Protein AF-A0A9W6YTL0-F1 (afdb_monomer_lite)

Structure (mmCIF, N/CA/C/O backbone):
data_AF-A0A9W6YTL0-F1
#
_entry.id   AF-A0A9W6YTL0-F1
#
loop_
_atom_site.group_PDB
_atom_site.id
_atom_site.type_symbol
_atom_site.label_atom_id
_atom_site.label_alt_id
_atom_site.label_comp_id
_atom_site.label_asym_id
_atom_site.label_entity_id
_atom_site.label_seq_id
_atom_site.pdbx_PDB_ins_code
_atom_site.Cartn_x
_atom_site.Cartn_y
_atom_site.Cartn_z
_atom_site.occupancy
_atom_site.B_iso_or_equiv
_atom_site.auth_seq_id
_atom_site.auth_comp_id
_atom_site.auth_asym_id
_atom_site.auth_atom_id
_atom_site.pdbx_PDB_model_num
ATOM 1 N N . MET A 1 1 ? -7.763 52.826 -20.524 1.00 40.62 1 MET A N 1
ATOM 2 C CA . MET A 1 1 ? -7.159 51.758 -19.703 1.00 40.62 1 MET A CA 1
ATOM 3 C C . MET A 1 1 ? -5.922 51.255 -20.426 1.00 40.62 1 MET A C 1
ATOM 5 O O . MET A 1 1 ? -6.052 50.444 -21.330 1.00 40.62 1 MET A O 1
ATOM 9 N N . GLY A 1 2 ? -4.761 51.830 -20.112 1.00 42.72 2 GLY A N 1
ATOM 10 C CA . GLY A 1 2 ? -3.459 51.362 -20.591 1.00 42.72 2 GLY A CA 1
ATOM 11 C C . GLY A 1 2 ? -2.786 50.564 -19.479 1.00 42.72 2 GLY A C 1
ATOM 12 O O . GLY A 1 2 ? -2.881 50.955 -18.315 1.00 42.72 2 GLY A O 1
ATOM 13 N N . CYS A 1 3 ? -2.191 49.427 -19.826 1.00 39.16 3 CYS A N 1
ATOM 14 C CA . CYS A 1 3 ? -1.434 48.594 -18.900 1.00 39.16 3 CYS A CA 1
ATOM 15 C C . CYS A 1 3 ? -0.088 49.259 -18.583 1.00 39.16 3 CYS A C 1
ATOM 17 O O . CYS A 1 3 ? 0.574 49.785 -19.473 1.00 39.16 3 CYS A O 1
ATOM 19 N N . VAL A 1 4 ? 0.256 49.250 -17.299 1.00 44.62 4 VAL A N 1
ATOM 20 C CA . VAL A 1 4 ? 1.448 49.845 -16.691 1.00 44.62 4 VAL A CA 1
ATOM 21 C C . VAL A 1 4 ? 2.517 48.755 -16.556 1.00 44.62 4 VAL A C 1
ATOM 23 O O . VAL A 1 4 ? 2.243 47.716 -15.958 1.00 44.62 4 VAL A O 1
ATOM 26 N N . GLU A 1 5 ? 3.707 48.992 -17.109 1.00 53.84 5 GLU A N 1
ATOM 27 C CA . GLU A 1 5 ? 4.958 48.305 -16.745 1.00 53.84 5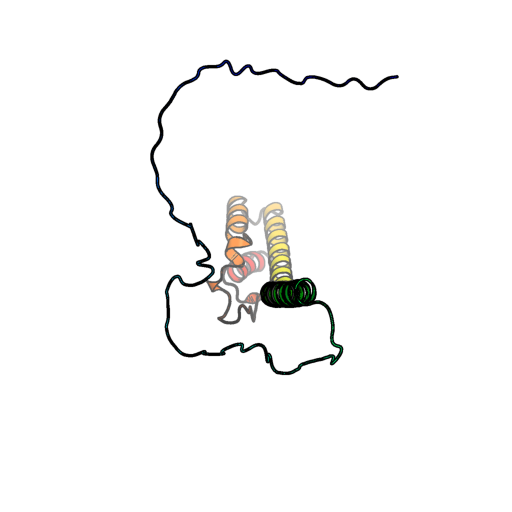 GLU A CA 1
ATOM 28 C C . GLU A 1 5 ? 5.489 48.841 -15.408 1.00 53.84 5 GLU A C 1
ATOM 30 O O . GLU A 1 5 ? 5.354 50.039 -15.144 1.00 53.84 5 GLU A O 1
ATOM 35 N N . PRO A 1 6 ? 6.168 47.997 -14.613 1.00 53.03 6 PRO A N 1
ATOM 36 C CA . PRO A 1 6 ? 7.200 48.503 -13.717 1.00 53.03 6 PRO A CA 1
ATOM 37 C C . PRO A 1 6 ? 8.568 47.810 -13.879 1.00 53.03 6 PRO A C 1
ATOM 39 O O . PRO A 1 6 ? 8.696 46.589 -13.804 1.00 53.03 6 PRO A O 1
ATOM 42 N N . ASP A 1 7 ? 9.569 48.684 -14.015 1.00 39.06 7 ASP A N 1
ATOM 43 C CA . ASP A 1 7 ? 10.875 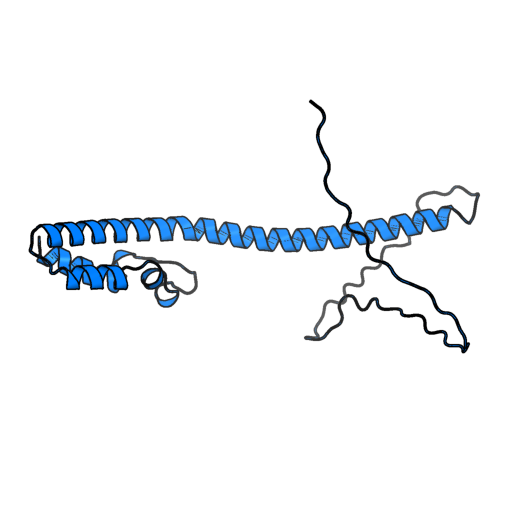48.695 -13.344 1.00 39.06 7 ASP A CA 1
ATOM 44 C C . ASP A 1 7 ? 11.987 47.722 -13.769 1.00 39.06 7 ASP A C 1
ATOM 46 O O . ASP A 1 7 ? 12.255 46.685 -13.163 1.00 39.06 7 ASP A O 1
ATOM 50 N N . CYS A 1 8 ? 12.770 48.201 -14.741 1.00 34.75 8 CYS A N 1
ATOM 51 C CA . CYS A 1 8 ? 14.169 47.837 -14.947 1.00 34.75 8 CYS A CA 1
ATOM 52 C C . CYS A 1 8 ? 15.046 48.585 -13.917 1.00 34.75 8 CYS A C 1
ATOM 54 O O . CYS A 1 8 ? 15.166 49.809 -13.973 1.00 34.75 8 CYS A O 1
ATOM 56 N N . MET A 1 9 ? 15.666 47.867 -12.976 1.00 38.34 9 MET A N 1
ATOM 57 C CA . MET A 1 9 ? 16.678 48.415 -12.062 1.00 38.34 9 MET A CA 1
ATOM 58 C C . MET A 1 9 ? 18.063 48.388 -12.720 1.00 38.34 9 MET A C 1
ATOM 60 O O . MET A 1 9 ? 18.594 47.326 -13.046 1.00 38.34 9 MET A O 1
ATOM 64 N N . SER A 1 10 ? 18.626 49.582 -12.896 1.00 39.56 10 SER A N 1
ATOM 65 C CA . SER A 1 10 ? 19.992 49.861 -13.338 1.00 39.56 10 SER A CA 1
ATOM 66 C C . SER A 1 10 ? 21.039 49.411 -12.315 1.00 39.56 10 SER A C 1
ATOM 68 O O . SER A 1 10 ? 20.882 49.644 -11.117 1.00 39.56 10 SER A O 1
ATOM 70 N N . GLY A 1 11 ? 22.145 48.848 -12.802 1.00 37.22 11 GLY A N 1
ATOM 71 C CA . GLY A 1 11 ? 23.374 48.629 -12.042 1.00 37.22 11 GLY A CA 1
ATOM 72 C C . GLY A 1 11 ? 24.584 48.959 -12.912 1.00 37.22 11 GLY A C 1
ATOM 73 O O . GLY A 1 11 ? 24.801 48.322 -13.941 1.00 37.22 11 GLY A O 1
ATOM 74 N N . ASP A 1 12 ? 25.327 49.986 -12.508 1.00 35.22 12 ASP A N 1
ATOM 75 C CA . ASP A 1 12 ? 26.536 50.497 -13.151 1.00 35.22 12 ASP A CA 1
ATOM 76 C C . ASP A 1 12 ? 27.700 49.490 -13.123 1.00 35.22 12 ASP A C 1
ATOM 78 O O . ASP A 1 12 ? 27.940 48.821 -12.118 1.00 35.22 12 ASP A O 1
ATOM 82 N N . CYS A 1 13 ? 28.506 49.455 -14.188 1.00 31.41 13 CYS A N 1
ATOM 83 C CA . CYS A 1 13 ? 29.883 48.955 -14.141 1.00 31.41 13 CYS A CA 1
ATOM 84 C C . CYS A 1 13 ? 30.802 49.943 -14.869 1.00 31.41 13 CYS A C 1
ATOM 86 O O . CYS A 1 13 ? 30.729 50.111 -16.086 1.00 31.41 13 CYS A O 1
ATOM 88 N N . GLN A 1 14 ? 31.636 50.628 -14.084 1.00 33.34 14 GLN A N 1
ATOM 89 C CA . GLN A 1 14 ? 32.665 51.562 -14.535 1.00 33.34 14 GLN A CA 1
ATOM 90 C C . GLN A 1 14 ? 33.945 50.831 -14.992 1.00 33.34 14 GLN A C 1
ATOM 92 O O . GLN A 1 14 ? 34.197 49.681 -14.643 1.00 33.34 14 GLN A O 1
ATOM 97 N N . SER A 1 15 ? 34.722 51.556 -15.796 1.00 40.38 15 SER A N 1
ATOM 98 C CA . SER A 1 15 ? 35.981 51.250 -16.493 1.00 40.38 15 SER A CA 1
ATOM 99 C C . SER A 1 15 ? 37.189 50.870 -15.623 1.00 40.38 15 SER A C 1
ATOM 101 O O . SER A 1 15 ? 37.256 51.314 -14.486 1.00 40.38 15 SER A O 1
ATOM 103 N N . GLU A 1 16 ? 38.197 50.203 -16.218 1.00 33.50 16 GLU A N 1
ATOM 104 C CA . GLU A 1 16 ? 39.613 50.652 -16.334 1.00 33.50 16 GLU A CA 1
ATOM 105 C C . GLU A 1 16 ? 40.456 49.649 -17.166 1.00 33.50 16 GLU A C 1
ATOM 107 O O . GLU A 1 16 ? 40.134 48.468 -17.281 1.00 33.50 16 GLU A O 1
ATOM 112 N N . ALA A 1 17 ? 41.515 50.147 -17.812 1.00 33.22 17 ALA A N 1
ATOM 113 C CA . ALA A 1 17 ? 42.297 49.488 -18.860 1.00 33.22 17 ALA A CA 1
ATOM 114 C C . ALA A 1 17 ? 43.675 48.976 -18.379 1.00 33.22 17 ALA A C 1
ATOM 116 O O . ALA A 1 17 ? 44.295 49.606 -17.530 1.00 33.22 17 ALA A O 1
ATOM 117 N N . GLY A 1 18 ? 44.234 47.944 -19.041 1.00 29.27 18 GLY A N 1
ATOM 118 C CA . GLY A 1 18 ? 45.692 47.866 -19.279 1.00 29.27 18 GLY A CA 1
ATOM 119 C C . GLY A 1 18 ? 46.467 46.552 -19.024 1.00 29.27 18 GLY A C 1
ATOM 120 O O . GLY A 1 18 ? 47.006 46.354 -17.947 1.00 29.27 18 GLY A O 1
ATOM 121 N N . LYS A 1 19 ? 46.723 45.812 -20.123 1.00 31.88 19 LYS A N 1
ATOM 122 C CA . LYS A 1 19 ? 48.039 45.283 -20.593 1.00 31.88 19 LYS A CA 1
ATOM 123 C C . LYS A 1 19 ? 48.709 44.062 -19.911 1.00 31.88 19 LYS A C 1
ATOM 125 O O . LYS A 1 19 ? 49.370 44.193 -18.892 1.00 31.88 19 LYS A O 1
ATOM 130 N N . SER A 1 20 ? 48.806 42.940 -20.642 1.00 31.31 20 SER A N 1
ATOM 131 C CA . SER A 1 20 ? 50.055 42.399 -21.253 1.00 31.31 20 SER A CA 1
ATOM 132 C C . SER A 1 20 ? 49.849 40.998 -21.881 1.00 31.31 20 SER A C 1
ATOM 134 O O . SER A 1 20 ? 48.969 40.249 -21.482 1.00 31.31 20 SER A O 1
ATOM 136 N N . ARG A 1 21 ? 50.618 40.696 -22.942 1.00 37.16 21 ARG A N 1
ATOM 137 C CA . ARG A 1 21 ? 50.557 39.498 -23.811 1.00 37.16 21 ARG A CA 1
ATOM 138 C C . ARG A 1 21 ? 51.395 38.333 -23.253 1.00 37.16 21 ARG A C 1
ATOM 140 O O . ARG A 1 21 ? 52.524 38.608 -22.864 1.00 37.16 21 ARG A O 1
ATOM 147 N N . SER A 1 22 ? 50.965 37.078 -23.446 1.00 32.12 22 SER A N 1
ATOM 148 C CA . SER A 1 22 ? 51.828 35.977 -23.940 1.00 32.12 22 SER A CA 1
ATOM 149 C C . SER A 1 22 ? 51.046 34.681 -24.231 1.00 32.12 22 SER A C 1
ATOM 151 O O . SER A 1 22 ? 50.381 34.155 -23.350 1.00 32.12 22 SER A O 1
ATOM 153 N N . SER A 1 23 ? 51.173 34.219 -25.481 1.00 35.41 23 SER A N 1
ATOM 154 C CA . SER A 1 23 ? 51.199 32.837 -26.010 1.00 35.41 23 SER A CA 1
ATOM 155 C C . SER A 1 23 ? 50.695 31.649 -25.172 1.00 35.41 23 SER A C 1
ATOM 157 O O . SER A 1 23 ? 51.250 31.361 -24.116 1.00 35.41 23 SER A O 1
ATOM 159 N N . GLY A 1 24 ? 49.819 30.849 -25.786 1.00 31.11 24 GLY A N 1
ATOM 160 C CA . GLY A 1 24 ? 49.577 29.445 -25.444 1.00 31.11 24 GLY A CA 1
ATOM 161 C C . GLY A 1 24 ? 48.416 28.883 -26.261 1.00 31.11 24 GLY A C 1
ATOM 162 O O . GLY A 1 24 ? 47.265 29.141 -25.933 1.00 31.11 24 GLY A O 1
ATOM 163 N N . LEU A 1 25 ? 48.733 28.205 -27.366 1.00 47.38 25 LEU A N 1
ATOM 164 C CA . LEU A 1 25 ? 47.836 27.253 -28.024 1.00 47.38 25 LEU A CA 1
ATOM 165 C C . LEU A 1 25 ? 47.627 26.094 -27.048 1.00 47.38 25 LEU A C 1
ATOM 167 O O . LEU A 1 25 ? 48.630 25.617 -26.534 1.00 47.38 25 LEU A O 1
ATOM 171 N N . ASP A 1 26 ? 46.387 25.677 -26.823 1.00 34.94 26 ASP A N 1
ATOM 172 C CA . ASP A 1 26 ? 46.034 24.297 -26.478 1.00 34.94 26 ASP A CA 1
ATOM 173 C C . ASP A 1 26 ? 44.549 24.113 -26.822 1.00 34.94 26 ASP A C 1
ATOM 175 O O . ASP A 1 26 ? 43.656 24.674 -26.180 1.00 34.94 26 ASP A O 1
ATOM 179 N N . ASP A 1 27 ? 44.312 23.391 -27.916 1.00 40.53 27 ASP A N 1
ATOM 180 C CA . ASP A 1 27 ? 43.001 22.938 -28.362 1.00 40.53 27 ASP A CA 1
ATOM 181 C C . ASP A 1 27 ? 42.410 22.009 -27.295 1.00 40.53 27 ASP A C 1
ATOM 183 O O . ASP A 1 27 ? 42.954 20.949 -26.986 1.00 40.53 27 ASP A O 1
ATOM 187 N N . SER A 1 28 ? 41.299 22.426 -26.692 1.00 42.84 28 SER A N 1
ATOM 188 C CA . SER A 1 28 ? 40.574 21.612 -25.722 1.00 42.84 28 SER A CA 1
ATOM 189 C C . SER A 1 28 ? 39.587 20.711 -26.467 1.00 42.84 28 SER A C 1
ATOM 191 O O . SER A 1 28 ? 38.405 21.028 -26.578 1.00 42.84 28 SER A O 1
ATOM 193 N N . ASP A 1 29 ? 40.085 19.585 -26.983 1.00 42.12 29 ASP A N 1
ATOM 194 C CA . ASP A 1 29 ? 39.253 18.432 -27.337 1.00 42.12 29 ASP A CA 1
ATOM 195 C C . ASP A 1 29 ? 38.774 17.780 -26.033 1.00 42.12 29 ASP A C 1
ATOM 197 O O . ASP A 1 29 ? 39.471 16.987 -25.404 1.00 42.12 29 ASP A O 1
ATOM 201 N N . SER A 1 30 ? 37.582 18.170 -25.583 1.00 53.97 30 SER A N 1
ATOM 202 C CA . SER A 1 30 ? 36.864 17.527 -24.478 1.00 53.97 30 SER A CA 1
ATOM 203 C C . SER A 1 30 ? 35.595 16.867 -25.005 1.00 53.97 30 SER A C 1
ATOM 205 O O . SER A 1 30 ? 34.493 17.336 -24.739 1.00 53.97 30 SER A O 1
ATOM 207 N N . ASP A 1 31 ? 35.771 15.760 -25.724 1.00 50.69 31 ASP A N 1
ATOM 208 C CA . ASP A 1 31 ? 34.700 14.817 -26.063 1.00 50.69 31 ASP A CA 1
ATOM 209 C C . ASP A 1 31 ? 34.999 13.424 -25.473 1.00 50.69 31 ASP A C 1
ATOM 211 O O . ASP A 1 31 ? 34.883 12.396 -26.138 1.00 50.69 31 ASP A O 1
ATOM 215 N N . ASP A 1 32 ? 35.317 13.366 -24.175 1.00 55.53 32 ASP A N 1
ATOM 216 C CA . ASP A 1 32 ? 35.206 12.133 -23.382 1.00 55.53 32 ASP A CA 1
ATOM 217 C C . ASP A 1 32 ? 33.731 11.864 -23.050 1.00 55.53 32 ASP A C 1
ATOM 219 O O . ASP A 1 32 ? 33.247 12.000 -21.924 1.00 55.53 32 ASP A O 1
ATOM 223 N N . ILE A 1 33 ? 32.975 11.485 -24.078 1.00 61.03 33 ILE A N 1
ATOM 224 C CA . ILE A 1 33 ? 31.599 11.018 -23.953 1.00 61.03 33 ILE A CA 1
ATOM 225 C C . ILE A 1 33 ? 31.651 9.481 -23.862 1.00 61.03 33 ILE A C 1
ATOM 227 O O . ILE A 1 33 ? 31.542 8.802 -24.876 1.00 61.03 33 ILE A O 1
ATOM 231 N N . TRP A 1 34 ? 31.780 8.948 -22.636 1.00 53.22 34 TRP A N 1
ATOM 232 C CA . TRP A 1 34 ? 31.614 7.526 -22.232 1.00 53.22 34 TRP A CA 1
ATOM 233 C C . TRP A 1 34 ? 32.825 6.581 -22.158 1.00 53.22 34 TRP A C 1
ATOM 235 O O . TRP A 1 34 ? 32.684 5.400 -22.468 1.00 53.22 34 TRP A O 1
ATOM 245 N N . LEU A 1 35 ? 33.957 7.003 -21.596 1.00 42.53 35 LEU A N 1
ATOM 246 C CA . LEU A 1 35 ? 34.889 6.044 -20.983 1.00 42.53 35 LEU A CA 1
ATOM 247 C C . LEU A 1 35 ? 35.324 6.529 -19.601 1.00 42.53 35 LEU A C 1
ATOM 249 O O . LEU A 1 35 ? 36.387 7.102 -19.402 1.00 42.53 35 LEU A O 1
ATOM 253 N N . SER A 1 36 ? 34.472 6.272 -18.614 1.00 36.19 36 SER A N 1
ATOM 254 C CA . SER A 1 36 ? 34.917 6.120 -17.232 1.00 36.19 36 SER A CA 1
ATOM 255 C C . SER A 1 36 ? 34.561 4.702 -16.814 1.00 36.19 36 SER A C 1
ATOM 257 O O . SER A 1 36 ? 33.393 4.320 -16.892 1.00 36.19 36 SER A O 1
ATOM 259 N N . SER A 1 37 ? 35.608 3.946 -16.476 1.00 46.53 37 SER A N 1
ATOM 260 C CA . SER A 1 37 ? 35.638 2.581 -15.947 1.00 46.53 37 SER A CA 1
ATOM 261 C C . SER A 1 37 ? 34.397 2.264 -15.104 1.00 46.53 37 SER A C 1
ATOM 263 O O . SER A 1 37 ? 33.964 3.083 -14.303 1.00 46.53 37 SER A O 1
ATOM 265 N N . ASP A 1 38 ? 33.727 1.129 -15.286 1.00 42.59 38 ASP A N 1
ATOM 266 C CA . ASP A 1 38 ? 34.272 -0.172 -14.920 1.00 42.59 38 ASP A CA 1
ATOM 267 C C . ASP A 1 38 ? 33.626 -1.328 -15.710 1.00 42.59 38 ASP A C 1
ATOM 269 O O . ASP A 1 38 ? 32.420 -1.337 -15.959 1.00 42.59 38 ASP A O 1
ATOM 273 N N . ASN A 1 39 ? 34.447 -2.354 -15.963 1.00 46.44 39 ASN A N 1
ATOM 274 C CA . ASN A 1 39 ? 34.125 -3.726 -16.378 1.00 46.44 39 ASN A CA 1
ATOM 275 C C . ASN A 1 39 ? 34.297 -4.065 -17.874 1.00 46.44 39 ASN A C 1
ATOM 277 O O . ASN A 1 39 ? 33.381 -4.002 -18.693 1.00 46.44 39 ASN A O 1
ATOM 281 N N . GLU A 1 40 ? 35.513 -4.520 -18.182 1.00 51.78 40 GLU A N 1
ATOM 282 C CA . GLU A 1 40 ? 35.877 -5.298 -19.362 1.00 51.78 40 GLU A CA 1
ATOM 283 C C . GLU A 1 40 ? 35.068 -6.605 -19.425 1.00 51.78 40 GLU A C 1
ATOM 285 O O . GLU A 1 40 ? 35.136 -7.419 -18.506 1.00 51.78 40 GLU A O 1
ATOM 290 N N . GLN A 1 41 ? 34.338 -6.828 -20.522 1.00 48.88 41 GLN A N 1
ATOM 291 C CA . GLN A 1 41 ? 34.404 -8.048 -21.343 1.00 48.88 41 GLN A CA 1
ATOM 292 C C . GLN A 1 41 ? 33.333 -8.007 -22.447 1.00 48.88 41 GLN A C 1
ATOM 294 O O . GLN A 1 41 ? 32.146 -8.202 -22.208 1.00 48.88 41 GLN A O 1
ATOM 299 N N . ASN A 1 42 ? 33.822 -7.841 -23.679 1.00 50.50 42 ASN A N 1
ATOM 300 C CA . ASN A 1 42 ? 33.232 -8.328 -24.928 1.00 50.50 42 ASN A CA 1
ATOM 301 C C . ASN A 1 42 ? 31.900 -7.704 -25.375 1.00 50.50 42 ASN A C 1
ATOM 303 O O . ASN A 1 42 ? 30.850 -8.338 -25.299 1.00 50.50 42 ASN A O 1
ATOM 307 N N . ASN A 1 43 ? 31.962 -6.529 -26.004 1.00 51.88 43 ASN A N 1
ATOM 308 C CA . ASN A 1 43 ? 31.149 -6.320 -27.204 1.00 51.88 43 ASN A CA 1
ATOM 309 C C . ASN A 1 43 ? 31.801 -5.286 -28.123 1.00 51.88 43 ASN A C 1
ATOM 311 O O . ASN A 1 43 ? 31.413 -4.123 -28.197 1.00 51.88 43 ASN A O 1
ATOM 315 N N . GLU A 1 44 ? 32.835 -5.742 -28.820 1.00 45.75 44 GLU A N 1
ATOM 316 C CA . GLU A 1 44 ? 33.410 -5.062 -29.971 1.00 45.75 44 GLU A CA 1
ATOM 317 C C . GLU A 1 44 ? 32.403 -5.148 -31.133 1.00 45.75 44 GLU A C 1
ATOM 319 O O . GLU A 1 44 ? 32.556 -5.931 -32.066 1.00 45.75 44 GLU A O 1
ATOM 324 N N . PHE A 1 45 ? 31.307 -4.388 -31.055 1.00 51.94 45 PHE A N 1
ATOM 325 C CA . PHE A 1 45 ? 30.448 -4.165 -32.214 1.00 51.94 45 PHE A CA 1
ATOM 326 C C . PHE A 1 45 ? 30.890 -2.867 -32.876 1.00 51.94 45 PHE A C 1
ATOM 328 O O . PHE A 1 45 ? 30.327 -1.794 -32.660 1.00 51.94 45 PHE A O 1
ATOM 335 N N . ASN A 1 46 ? 31.967 -2.993 -33.652 1.00 45.62 46 ASN A N 1
ATOM 336 C CA . ASN A 1 46 ? 32.450 -1.963 -34.556 1.00 45.62 46 ASN A CA 1
ATOM 337 C C . ASN A 1 46 ? 31.305 -1.564 -35.493 1.00 45.62 46 ASN A C 1
ATOM 339 O O . ASN A 1 46 ? 31.011 -2.256 -36.468 1.00 45.62 46 ASN A O 1
ATOM 343 N N . PHE A 1 47 ? 30.633 -0.452 -35.192 1.00 49.25 47 PHE A N 1
ATOM 344 C CA . PHE A 1 47 ? 29.684 0.145 -36.119 1.00 49.25 47 PHE A CA 1
ATOM 345 C C . PHE A 1 47 ? 30.497 0.807 -37.230 1.00 49.25 47 PHE A C 1
ATOM 347 O O . PHE A 1 47 ? 30.825 1.989 -37.168 1.00 49.25 47 PHE A O 1
ATOM 354 N N . HIS A 1 48 ? 30.884 0.014 -38.226 1.00 46.47 48 HIS A N 1
ATOM 355 C CA . HIS A 1 48 ? 31.385 0.528 -39.488 1.00 46.47 48 HIS A CA 1
ATOM 356 C C . HIS A 1 48 ? 30.170 1.024 -40.276 1.00 46.47 48 HIS A C 1
ATOM 358 O O . HIS A 1 48 ? 29.380 0.194 -40.736 1.00 46.47 48 HIS A O 1
ATOM 364 N N . PRO A 1 49 ? 29.950 2.344 -40.428 1.00 48.81 49 PRO A N 1
ATOM 365 C CA . PRO A 1 49 ? 29.045 2.796 -41.470 1.00 48.81 49 PRO A CA 1
ATOM 366 C C . PRO A 1 49 ? 29.610 2.255 -42.784 1.00 48.81 49 PRO A C 1
ATOM 368 O O . PRO A 1 49 ? 30.761 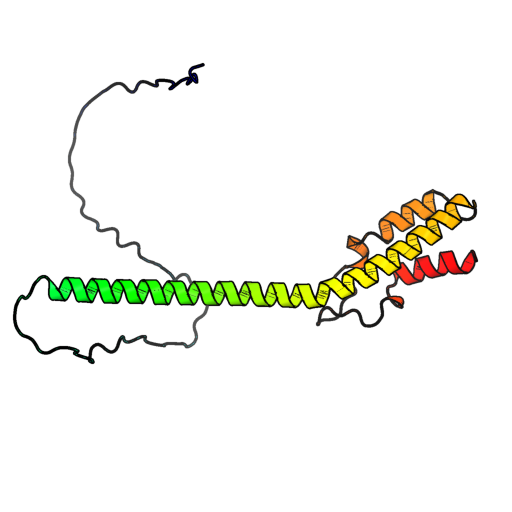2.531 -43.110 1.00 48.81 49 PRO A O 1
ATOM 371 N N . ASN A 1 50 ? 28.840 1.433 -43.496 1.00 45.22 50 A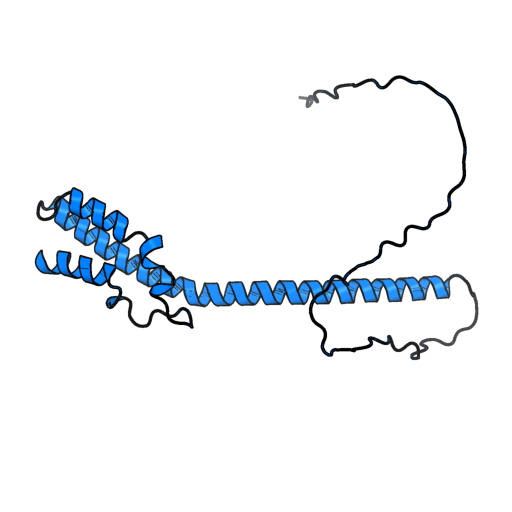SN A N 1
ATOM 372 C CA . ASN A 1 50 ? 29.211 0.993 -44.836 1.00 45.22 50 ASN A CA 1
ATOM 373 C C . ASN A 1 50 ? 29.385 2.254 -45.695 1.00 45.22 50 ASN A C 1
ATOM 375 O O . ASN A 1 50 ? 28.405 2.892 -46.070 1.00 45.22 50 ASN A O 1
ATOM 379 N N . THR A 1 51 ? 30.631 2.643 -45.956 1.00 51.97 51 THR A N 1
ATOM 380 C CA . THR A 1 51 ? 30.977 3.776 -46.824 1.00 51.97 51 THR A CA 1
ATOM 381 C C . THR A 1 51 ? 30.868 3.424 -48.307 1.00 51.97 51 THR A C 1
ATOM 383 O O . THR A 1 51 ? 31.082 4.291 -49.149 1.00 51.97 51 THR A O 1
ATOM 386 N N . ASP A 1 52 ? 30.512 2.178 -48.631 1.00 45.31 52 ASP A N 1
ATOM 387 C CA . ASP A 1 52 ? 30.649 1.628 -49.982 1.00 45.31 52 ASP A CA 1
ATOM 388 C C . ASP A 1 52 ? 29.342 1.598 -50.791 1.00 45.31 52 ASP A C 1
ATOM 390 O O . ASP A 1 52 ? 29.336 1.141 -51.932 1.00 45.31 52 ASP A O 1
ATOM 394 N N . GLU A 1 53 ? 28.241 2.155 -50.280 1.00 53.16 53 GLU A N 1
ATOM 395 C CA . GLU A 1 53 ? 27.064 2.430 -51.114 1.00 53.16 53 GLU A CA 1
ATOM 396 C C . GLU A 1 53 ? 27.113 3.861 -51.663 1.00 53.16 53 GLU A C 1
ATOM 398 O O . GLU A 1 53 ? 26.410 4.777 -51.234 1.00 53.16 53 GLU A O 1
ATOM 403 N N . PHE A 1 54 ? 27.996 4.029 -52.650 1.00 49.09 54 PHE A N 1
ATOM 404 C CA . PHE A 1 54 ? 28.078 5.178 -53.546 1.00 49.09 54 PHE A CA 1
ATOM 405 C C . PHE A 1 54 ? 26.771 5.311 -54.350 1.00 49.09 54 PHE A C 1
ATOM 407 O O . PHE A 1 54 ? 26.599 4.703 -55.408 1.00 49.09 54 PHE A O 1
ATOM 414 N N . TYR A 1 55 ? 25.826 6.102 -53.840 1.00 50.38 55 TYR A N 1
ATOM 415 C CA . TYR A 1 55 ? 24.615 6.491 -54.562 1.00 50.38 55 TYR A CA 1
ATOM 416 C C . TYR A 1 55 ? 24.870 7.794 -55.333 1.00 50.38 55 TYR A C 1
ATOM 418 O O . TYR A 1 55 ? 24.965 8.866 -54.741 1.00 50.38 55 TYR A O 1
ATOM 426 N N . GLY A 1 56 ? 24.933 7.696 -56.663 1.00 43.09 56 GLY A N 1
ATOM 427 C CA . GLY A 1 56 ? 24.831 8.845 -57.567 1.00 43.09 56 GLY A CA 1
ATOM 428 C C . GLY A 1 56 ? 26.127 9.222 -58.280 1.00 43.09 56 GLY A C 1
ATOM 429 O O . GLY A 1 56 ? 26.862 10.108 -57.859 1.00 43.09 56 GLY A O 1
ATOM 430 N N . SER A 1 57 ? 26.357 8.611 -59.439 1.00 52.84 57 SER A N 1
ATOM 431 C CA . SER A 1 57 ? 27.249 9.141 -60.466 1.00 52.84 57 SER A CA 1
ATOM 432 C C . SER A 1 57 ? 26.625 10.380 -61.120 1.00 52.84 57 SER A C 1
ATOM 434 O O . SER A 1 57 ? 25.757 10.270 -61.983 1.00 52.84 57 SER A O 1
ATOM 436 N N . ALA A 1 58 ? 27.096 11.565 -60.741 1.00 45.53 58 ALA A N 1
ATOM 437 C CA . ALA A 1 58 ? 27.052 12.750 -61.592 1.00 45.53 58 ALA A CA 1
ATOM 438 C C . ALA A 1 58 ? 28.205 13.685 -61.210 1.00 45.53 58 ALA A C 1
ATOM 440 O O . ALA A 1 58 ? 28.290 14.176 -60.087 1.00 45.53 58 ALA A O 1
ATOM 441 N N . GLU A 1 59 ? 29.122 13.880 -62.153 1.00 51.44 59 GLU A N 1
ATOM 442 C CA . GLU A 1 59 ? 30.238 14.814 -62.056 1.00 51.44 59 GLU A CA 1
ATOM 443 C C . GLU A 1 59 ? 29.742 16.261 -61.853 1.00 51.44 59 GLU A C 1
ATOM 445 O O . GLU A 1 59 ? 28.744 16.656 -62.455 1.00 51.44 59 GLU A O 1
ATOM 450 N N . GLN A 1 60 ? 30.541 17.047 -61.107 1.00 50.34 60 GLN A N 1
ATOM 451 C CA . GLN A 1 60 ? 30.666 18.524 -61.058 1.00 50.34 60 GLN A CA 1
ATOM 452 C C . GLN A 1 60 ? 30.314 19.218 -59.712 1.00 50.34 60 GLN A C 1
ATOM 454 O O . GLN A 1 60 ? 29.171 19.233 -59.268 1.00 50.34 60 GLN A O 1
ATOM 459 N N . ASN A 1 61 ? 31.331 19.919 -59.169 1.00 46.59 61 ASN A N 1
ATOM 460 C CA . ASN A 1 61 ? 31.450 20.755 -57.947 1.00 46.59 61 ASN A CA 1
ATOM 461 C C . ASN A 1 61 ? 31.944 20.049 -56.664 1.00 46.59 61 ASN A C 1
ATOM 463 O O . ASN A 1 61 ? 31.216 19.323 -55.995 1.00 46.59 61 ASN A O 1
ATOM 467 N N . HIS A 1 62 ? 33.209 20.312 -56.310 1.00 52.22 62 HIS A N 1
ATOM 468 C CA . HIS A 1 62 ? 34.029 19.539 -55.364 1.00 52.22 62 HIS A CA 1
ATOM 469 C C . HIS A 1 62 ? 34.235 20.209 -53.981 1.00 52.22 62 HIS A C 1
ATOM 471 O O . HIS A 1 62 ? 35.193 19.889 -53.286 1.00 52.22 62 HIS A O 1
ATOM 477 N N . GLU A 1 63 ? 33.350 21.107 -53.536 1.00 53.62 63 GLU A N 1
ATOM 478 C CA . GLU A 1 63 ? 33.425 21.659 -52.160 1.00 53.62 63 GLU A CA 1
ATOM 479 C C . GLU A 1 63 ? 32.091 21.537 -51.396 1.00 53.62 63 GLU A C 1
ATOM 481 O O . GLU A 1 63 ? 32.080 21.099 -50.251 1.00 53.62 63 GLU A O 1
ATOM 486 N N . ASN A 1 64 ? 30.941 21.734 -52.050 1.00 55.28 64 ASN A N 1
ATOM 487 C CA . ASN A 1 64 ? 29.632 21.710 -51.368 1.00 55.28 64 ASN A CA 1
ATOM 488 C C . ASN A 1 64 ? 29.048 20.301 -51.119 1.00 55.28 64 ASN A C 1
ATOM 490 O O . ASN A 1 64 ? 28.223 20.110 -50.225 1.00 55.28 64 ASN A O 1
ATOM 494 N N . THR A 1 65 ? 29.445 19.298 -51.905 1.00 55.69 65 THR A N 1
ATOM 495 C CA . THR A 1 65 ? 28.873 17.937 -51.840 1.00 55.69 65 THR A CA 1
ATOM 496 C C . THR A 1 65 ? 29.418 17.137 -50.652 1.00 55.69 65 THR A C 1
ATOM 498 O O . THR A 1 65 ? 28.685 16.376 -50.021 1.00 55.69 65 THR A O 1
ATOM 501 N N . THR A 1 66 ? 30.688 17.356 -50.296 1.00 59.19 66 THR A N 1
ATOM 502 C CA . THR A 1 66 ? 31.343 16.739 -49.131 1.00 59.19 66 THR A CA 1
ATOM 503 C C . THR A 1 66 ? 30.788 17.297 -47.820 1.00 59.19 66 THR A C 1
ATOM 505 O O . THR A 1 66 ? 30.546 16.552 -46.876 1.00 59.19 66 THR A O 1
ATOM 508 N N . GLU A 1 67 ? 30.499 18.598 -47.760 1.00 60.34 67 GLU A N 1
ATOM 509 C CA . GLU A 1 67 ? 29.848 19.200 -46.591 1.00 60.34 67 GLU A CA 1
ATOM 510 C C . GLU A 1 67 ? 28.412 18.688 -46.403 1.00 60.34 67 GLU A C 1
ATOM 512 O O . GLU A 1 67 ? 27.964 18.462 -45.275 1.00 60.34 67 GLU A O 1
ATOM 517 N N . MET A 1 68 ? 27.684 18.445 -47.498 1.00 61.53 68 MET A N 1
ATOM 518 C CA . MET A 1 68 ? 26.329 17.891 -47.448 1.00 61.53 68 MET A CA 1
ATOM 519 C C . MET A 1 68 ? 26.313 16.434 -46.955 1.00 61.53 68 MET A C 1
ATOM 521 O O . MET A 1 68 ? 25.441 16.071 -46.162 1.00 61.53 68 MET A O 1
ATOM 525 N N . SER A 1 69 ? 27.290 15.611 -47.351 1.00 71.69 69 SER A N 1
ATOM 526 C CA . SER A 1 69 ? 27.402 14.223 -46.880 1.00 71.69 69 SER A CA 1
ATOM 527 C C . SER A 1 69 ? 27.826 14.136 -45.409 1.00 71.69 69 SER A C 1
ATOM 529 O O . SER A 1 69 ? 27.266 13.337 -44.657 1.00 71.69 69 SER A O 1
ATOM 531 N N . LEU A 1 70 ? 28.726 15.014 -44.953 1.00 77.00 70 LEU A N 1
ATOM 532 C CA . LEU A 1 70 ? 29.115 15.112 -43.541 1.00 77.00 70 LEU A CA 1
ATOM 533 C C . LEU A 1 70 ? 27.942 15.538 -42.647 1.00 77.00 70 LEU A C 1
ATOM 535 O O . LEU A 1 70 ? 27.730 14.948 -41.585 1.00 77.00 70 LEU A O 1
ATOM 539 N N . ASN A 1 71 ? 27.133 16.504 -43.093 1.00 81.44 71 ASN A N 1
ATOM 540 C CA . ASN A 1 71 ? 25.916 16.914 -42.388 1.00 81.44 71 ASN A CA 1
ATOM 541 C C . ASN A 1 71 ? 24.895 15.772 -42.277 1.00 81.44 71 ASN A C 1
ATOM 543 O O . ASN A 1 71 ? 24.266 15.607 -41.228 1.00 81.44 71 ASN A O 1
ATOM 547 N N . LEU A 1 72 ? 24.755 14.958 -43.327 1.00 85.62 72 LEU A N 1
ATOM 548 C CA . LEU A 1 72 ? 23.883 13.784 -43.328 1.00 85.62 72 LEU A CA 1
ATOM 549 C C . LEU A 1 72 ? 24.376 12.737 -42.314 1.00 85.62 72 LEU A C 1
ATOM 551 O O . LEU A 1 72 ? 23.599 12.272 -41.482 1.00 85.62 72 LEU A O 1
ATOM 555 N N . ILE A 1 73 ? 25.673 12.420 -42.309 1.00 83.19 73 ILE A N 1
ATOM 556 C CA . ILE A 1 73 ? 26.268 11.465 -41.358 1.00 83.19 73 ILE A CA 1
ATOM 557 C C . ILE A 1 73 ? 26.108 11.964 -39.914 1.00 83.19 73 ILE A C 1
ATOM 559 O O . ILE A 1 73 ? 25.728 11.201 -39.023 1.00 83.19 73 ILE A O 1
ATOM 563 N N . ALA A 1 74 ? 26.340 13.255 -39.664 1.00 81.25 74 ALA A N 1
ATOM 564 C CA . ALA A 1 74 ? 26.125 13.860 -38.352 1.00 81.25 74 ALA A CA 1
ATOM 565 C C . ALA A 1 74 ? 24.648 13.795 -37.927 1.00 81.25 74 ALA A C 1
ATOM 567 O O . ALA A 1 74 ? 24.337 13.519 -36.766 1.00 81.25 74 ALA A O 1
ATOM 568 N N . LEU A 1 75 ? 23.718 14.009 -38.860 1.00 87.25 75 LEU A N 1
ATOM 569 C CA . LEU A 1 75 ? 22.285 13.864 -38.619 1.00 87.25 75 LEU A CA 1
ATOM 570 C C . LEU A 1 75 ? 21.911 12.412 -38.281 1.00 87.25 75 LEU A C 1
ATOM 572 O O . LEU A 1 75 ? 21.227 12.184 -37.286 1.00 87.25 75 LEU A O 1
ATOM 576 N N . GLN A 1 76 ? 22.417 11.429 -39.029 1.00 86.00 76 GLN A N 1
ATOM 577 C CA . GLN A 1 76 ? 22.209 10.005 -38.746 1.00 86.00 76 GLN A CA 1
ATOM 578 C C . GLN A 1 76 ? 22.732 9.614 -37.363 1.00 86.00 76 GLN A C 1
ATOM 580 O O . GLN A 1 76 ? 22.020 8.958 -36.606 1.00 86.00 76 GLN A O 1
ATOM 585 N N . ARG A 1 77 ? 23.937 10.066 -36.988 1.00 85.62 77 ARG A N 1
ATOM 586 C CA . ARG A 1 77 ? 24.499 9.835 -35.646 1.00 85.62 77 ARG A CA 1
ATOM 587 C C . ARG A 1 77 ? 23.614 10.427 -34.553 1.00 85.62 77 ARG A C 1
ATOM 589 O O . ARG A 1 77 ? 23.363 9.764 -33.548 1.00 85.62 77 ARG A O 1
ATOM 596 N N . ARG A 1 78 ? 23.107 11.650 -34.753 1.00 87.06 78 ARG A N 1
ATOM 597 C CA . ARG A 1 78 ? 22.172 12.286 -33.812 1.00 87.06 78 ARG A CA 1
ATOM 598 C C . ARG A 1 78 ? 20.886 11.476 -33.666 1.00 87.06 78 ARG A C 1
ATOM 600 O O . ARG A 1 78 ? 20.490 11.213 -32.536 1.00 87.06 78 ARG A O 1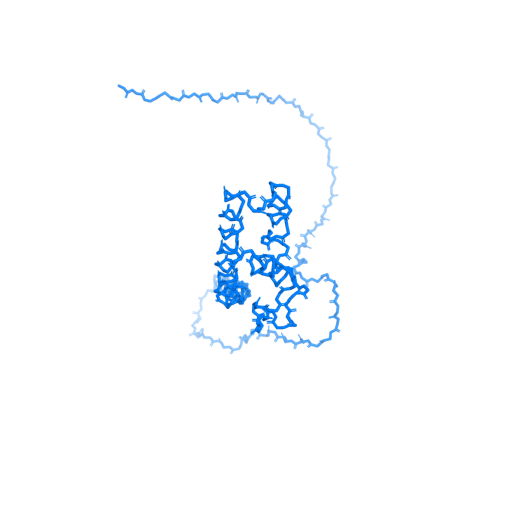
ATOM 607 N N . HIS A 1 79 ? 20.288 11.020 -34.766 1.00 88.38 79 HIS A N 1
ATOM 608 C CA . HIS A 1 79 ? 19.080 10.192 -34.718 1.00 88.38 79 HIS A CA 1
ATOM 609 C C . HIS A 1 79 ? 19.316 8.823 -34.084 1.00 88.38 79 HIS A C 1
ATOM 611 O O . HIS A 1 79 ? 18.501 8.394 -33.276 1.00 88.38 79 HIS A O 1
ATOM 617 N N . ALA A 1 80 ? 20.430 8.156 -34.389 1.00 88.19 80 ALA A N 1
ATOM 618 C CA . ALA A 1 80 ? 20.772 6.869 -33.788 1.00 88.19 80 ALA A CA 1
ATOM 619 C C . ALA A 1 80 ? 20.970 6.997 -32.270 1.00 88.19 80 ALA A C 1
ATOM 621 O O . ALA A 1 80 ? 20.396 6.230 -31.498 1.00 88.19 80 ALA A O 1
ATOM 622 N N . LYS A 1 81 ? 21.718 8.018 -31.828 1.00 89.00 81 LYS A N 1
ATOM 623 C CA . LYS A 1 81 ? 21.910 8.311 -30.402 1.00 89.00 81 LYS A CA 1
ATOM 624 C C . LYS A 1 81 ? 20.583 8.643 -29.722 1.00 89.00 81 LYS A C 1
ATOM 626 O O . LYS A 1 81 ? 20.302 8.114 -28.653 1.00 89.00 81 LYS A O 1
ATOM 631 N N . GLN A 1 82 ? 19.764 9.490 -30.345 1.00 91.38 82 GLN A N 1
ATOM 632 C CA . GLN A 1 82 ? 18.451 9.848 -29.818 1.00 91.38 82 GLN A CA 1
ATOM 633 C C . GLN A 1 82 ? 17.532 8.625 -29.717 1.00 91.38 82 GLN A C 1
ATOM 635 O O . GLN A 1 82 ? 16.928 8.431 -28.671 1.00 91.38 82 GLN A O 1
ATOM 640 N N . GLY A 1 83 ? 17.473 7.776 -30.745 1.00 91.25 83 GLY A N 1
ATOM 641 C CA . GLY A 1 83 ? 16.652 6.563 -30.750 1.00 91.25 83 GLY A CA 1
ATOM 642 C C . GLY A 1 83 ? 17.091 5.532 -29.709 1.00 91.25 83 GLY A C 1
ATOM 643 O O . GLY A 1 83 ? 16.249 4.909 -29.075 1.00 91.25 83 GLY A O 1
ATOM 644 N N . TYR A 1 84 ? 18.398 5.387 -29.468 1.00 92.00 84 TYR A N 1
ATOM 645 C CA . TYR A 1 84 ? 18.902 4.532 -28.389 1.00 92.00 84 TYR A CA 1
ATOM 646 C C . TYR A 1 84 ? 18.505 5.055 -27.001 1.00 92.00 84 TYR A C 1
ATOM 648 O O . TYR A 1 84 ? 18.038 4.289 -26.157 1.00 92.00 84 TYR A O 1
ATOM 656 N N . LEU A 1 85 ? 18.667 6.362 -26.765 1.00 93.50 85 LEU A N 1
ATOM 657 C CA . LEU A 1 85 ? 18.265 6.989 -25.504 1.00 93.50 85 LEU A CA 1
ATOM 658 C C . LEU A 1 85 ? 16.753 6.882 -25.279 1.00 93.50 85 LEU A C 1
ATOM 660 O O . LEU A 1 85 ? 16.329 6.578 -24.165 1.00 93.50 85 LEU A O 1
ATOM 664 N N . ASP A 1 86 ? 15.967 7.089 -26.334 1.00 91.12 86 ASP A N 1
ATOM 665 C CA . ASP A 1 86 ? 14.513 6.959 -26.312 1.00 91.12 86 ASP A CA 1
ATOM 666 C C . ASP A 1 86 ? 14.090 5.519 -26.002 1.00 91.12 86 ASP A C 1
ATOM 668 O O . ASP A 1 86 ? 13.336 5.288 -25.063 1.00 91.12 86 ASP A O 1
ATOM 672 N N . GLY A 1 87 ? 14.685 4.528 -26.676 1.00 91.69 87 GLY A N 1
ATOM 673 C CA . GLY A 1 87 ? 14.431 3.112 -26.402 1.00 91.69 87 GLY A CA 1
ATOM 674 C C . GLY A 1 87 ? 14.772 2.705 -24.964 1.00 91.69 87 GLY A C 1
ATOM 675 O O . GLY A 1 87 ? 14.014 1.975 -24.326 1.00 91.69 87 GLY A O 1
ATOM 676 N N . LEU A 1 88 ? 15.876 3.214 -24.405 1.00 91.19 88 LEU A N 1
ATOM 677 C CA . LEU A 1 88 ? 16.240 2.960 -23.009 1.00 91.19 88 LEU A CA 1
ATOM 678 C C . LEU A 1 88 ? 15.267 3.632 -22.030 1.00 91.19 88 LEU A C 1
ATOM 680 O O . LEU A 1 88 ? 14.934 3.047 -20.996 1.00 91.19 88 LEU A O 1
ATOM 684 N N . SER A 1 89 ? 14.832 4.856 -22.334 1.00 90.69 89 SER A N 1
ATOM 685 C CA . SER A 1 89 ? 13.845 5.582 -21.533 1.00 90.69 89 SER A CA 1
ATOM 686 C C . SER A 1 89 ? 12.503 4.853 -21.543 1.00 90.69 89 SER A C 1
ATOM 688 O O . SER A 1 89 ? 11.961 4.546 -20.482 1.00 90.69 89 SER A O 1
ATOM 690 N N . GLN A 1 90 ? 12.023 4.481 -22.729 1.00 92.00 90 GLN A N 1
ATOM 691 C CA . GLN A 1 90 ? 10.768 3.768 -22.924 1.00 92.00 90 GLN A CA 1
ATOM 692 C C . GLN A 1 90 ? 10.776 2.400 -22.235 1.00 92.00 90 GLN A C 1
ATOM 694 O O . GLN A 1 90 ? 9.802 2.045 -21.574 1.00 92.00 90 GLN A O 1
ATOM 699 N N . ALA A 1 91 ? 11.870 1.639 -22.327 1.00 89.50 91 ALA A N 1
ATOM 700 C CA . ALA A 1 91 ? 11.972 0.336 -21.669 1.00 89.50 91 ALA A CA 1
ATOM 701 C C . ALA A 1 91 ? 11.904 0.452 -20.136 1.00 89.50 91 ALA A C 1
ATOM 703 O O . ALA A 1 91 ? 11.246 -0.354 -19.477 1.00 89.50 91 ALA A O 1
ATOM 704 N N . LYS A 1 92 ? 12.550 1.474 -19.560 1.00 89.88 92 LYS A N 1
ATOM 705 C CA . LYS A 1 92 ? 12.491 1.746 -18.115 1.00 89.88 92 LYS A CA 1
ATOM 706 C C . LYS A 1 92 ? 11.093 2.157 -17.667 1.00 89.88 92 LYS A C 1
ATOM 708 O O . LYS A 1 92 ? 10.632 1.696 -16.626 1.00 89.88 92 LYS A O 1
ATOM 713 N N . GLU A 1 93 ? 10.439 3.022 -18.435 1.00 91.62 93 GLU A N 1
ATOM 714 C CA . GLU A 1 93 ? 9.084 3.479 -18.142 1.00 91.62 93 GLU A CA 1
ATOM 715 C C . GLU A 1 93 ? 8.073 2.334 -18.233 1.00 91.62 93 GLU A C 1
ATOM 717 O O . GLU A 1 93 ? 7.277 2.155 -17.315 1.00 91.62 93 GLU A O 1
ATOM 722 N N . THR A 1 94 ? 8.167 1.513 -19.281 1.00 91.44 94 THR A N 1
ATOM 723 C CA . THR A 1 94 ? 7.273 0.366 -19.497 1.00 91.44 94 THR A CA 1
ATOM 724 C C . THR A 1 94 ? 7.357 -0.613 -18.327 1.00 91.44 94 THR A C 1
ATOM 726 O O . THR A 1 94 ? 6.342 -0.929 -17.720 1.00 91.44 94 THR A O 1
ATOM 729 N N . GLY A 1 95 ? 8.568 -1.004 -17.908 1.00 89.56 95 GLY A N 1
ATOM 730 C CA . GLY A 1 95 ? 8.728 -1.908 -16.764 1.00 89.56 95 GLY A CA 1
ATOM 731 C C . GLY A 1 95 ? 8.216 -1.333 -15.435 1.00 89.56 95 GLY A C 1
ATOM 732 O O . GLY A 1 95 ? 7.736 -2.078 -14.581 1.00 89.56 95 GLY A O 1
ATOM 733 N N . LEU A 1 96 ? 8.300 -0.011 -15.242 1.00 90.88 96 LEU A N 1
ATOM 734 C CA . LEU A 1 96 ? 7.742 0.653 -14.061 1.00 90.88 96 LEU A CA 1
ATOM 735 C C . LEU A 1 96 ? 6.209 0.643 -14.077 1.00 90.88 96 LEU A C 1
ATOM 737 O O . LEU A 1 96 ? 5.597 0.393 -13.038 1.00 90.88 96 LEU A O 1
ATOM 741 N N . GLN A 1 97 ? 5.606 0.937 -15.231 1.00 92.69 97 GLN A N 1
ATOM 742 C CA . GLN A 1 97 ? 4.155 0.945 -15.400 1.00 92.69 97 GLN A CA 1
ATOM 743 C C . GLN A 1 97 ? 3.578 -0.463 -15.239 1.00 92.69 97 GLN A C 1
ATOM 745 O O . GLN A 1 97 ? 2.673 -0.637 -14.429 1.00 92.69 97 GLN A O 1
ATOM 750 N N . ASP A 1 98 ? 4.179 -1.469 -15.878 1.00 92.12 98 ASP A N 1
ATOM 751 C CA . ASP A 1 98 ? 3.766 -2.871 -15.750 1.00 92.12 98 ASP A CA 1
ATOM 752 C C . ASP A 1 98 ? 3.800 -3.324 -14.281 1.00 92.12 98 ASP A C 1
ATOM 754 O O . ASP A 1 98 ? 2.830 -3.868 -13.751 1.00 92.12 98 ASP A O 1
ATOM 758 N N . GLY A 1 99 ? 4.892 -3.020 -13.570 1.00 89.25 99 GLY A N 1
ATOM 759 C CA . GLY A 1 99 ? 5.006 -3.343 -12.148 1.00 89.25 99 GLY A CA 1
ATOM 760 C C . GLY A 1 99 ? 3.982 -2.609 -11.272 1.00 89.25 99 GLY A C 1
ATOM 761 O O . GLY A 1 99 ? 3.509 -3.155 -10.270 1.00 89.25 99 GLY A O 1
ATOM 762 N N . PHE A 1 100 ? 3.619 -1.374 -11.630 1.00 91.19 100 PHE A N 1
ATOM 763 C CA . PHE A 1 100 ? 2.568 -0.635 -10.935 1.00 91.19 100 PHE A CA 1
ATOM 764 C C . PHE A 1 100 ? 1.188 -1.242 -11.195 1.00 91.19 100 PHE A C 1
ATOM 766 O O . PHE A 1 100 ? 0.435 -1.442 -10.242 1.00 91.19 100 PHE A O 1
ATOM 773 N N . ASP A 1 101 ? 0.876 -1.578 -12.442 1.00 93.56 101 ASP A N 1
ATOM 774 C CA . ASP A 1 101 ? -0.405 -2.159 -12.839 1.00 93.56 101 ASP A CA 1
ATOM 775 C C . ASP A 1 101 ? -0.640 -3.527 -12.187 1.00 93.56 101 ASP A C 1
ATOM 777 O O . ASP A 1 101 ? -1.759 -3.836 -11.767 1.00 93.56 101 ASP A O 1
ATOM 781 N N . GLU A 1 102 ? 0.417 -4.320 -12.003 1.00 89.38 102 GLU A N 1
ATOM 782 C CA . GLU A 1 102 ? 0.360 -5.576 -11.252 1.00 89.38 102 GLU A CA 1
ATOM 783 C C . GLU A 1 102 ? 0.178 -5.347 -9.738 1.00 89.38 102 GLU A C 1
ATOM 785 O O . GLU A 1 102 ? -0.652 -5.995 -9.086 1.00 89.38 102 GLU A O 1
ATOM 790 N N . GLY A 1 103 ? 0.933 -4.412 -9.151 1.00 88.06 103 GLY A N 1
ATOM 791 C CA . GLY A 1 103 ? 0.979 -4.201 -7.700 1.00 88.06 103 GLY A CA 1
ATOM 792 C C . GLY A 1 103 ? -0.184 -3.384 -7.125 1.00 88.06 103 GLY A C 1
ATOM 793 O O . GLY A 1 103 ? -0.658 -3.654 -6.014 1.00 88.06 103 GLY A O 1
ATOM 794 N N . TYR A 1 104 ? -0.678 -2.393 -7.865 1.00 90.88 104 TYR A N 1
ATOM 795 C CA . TYR A 1 104 ? -1.738 -1.481 -7.434 1.00 90.88 104 TYR A CA 1
ATOM 796 C C . TYR A 1 104 ? -3.040 -2.186 -7.010 1.00 90.88 104 TYR A C 1
ATOM 798 O O . TYR A 1 104 ? -3.513 -1.925 -5.896 1.00 90.88 104 TYR A O 1
ATOM 806 N N . PRO A 1 105 ? -3.627 -3.118 -7.792 1.00 90.31 105 PRO A N 1
ATOM 807 C CA . PRO A 1 105 ? -4.864 -3.792 -7.393 1.00 90.31 105 PRO A CA 1
ATOM 808 C C . PRO A 1 105 ? -4.683 -4.666 -6.143 1.00 90.31 105 PRO A C 1
ATOM 810 O O . PRO A 1 105 ? -5.608 -4.795 -5.337 1.00 90.31 105 PRO A O 1
ATOM 813 N N . ILE A 1 106 ? -3.496 -5.247 -5.945 1.00 87.94 106 ILE A N 1
ATOM 814 C CA . ILE A 1 106 ? -3.158 -6.049 -4.759 1.00 87.94 106 ILE A CA 1
ATOM 815 C C . ILE A 1 106 ? -3.119 -5.151 -3.518 1.00 87.94 106 ILE A C 1
ATOM 817 O O . ILE A 1 106 ? -3.749 -5.469 -2.505 1.00 87.94 106 ILE A O 1
ATOM 821 N N . GLY A 1 107 ? -2.434 -4.008 -3.609 1.00 88.44 107 GLY A N 1
ATOM 822 C CA . GLY A 1 107 ? -2.391 -3.006 -2.543 1.00 88.44 107 GLY A CA 1
ATOM 823 C C . GLY A 1 107 ? -3.774 -2.433 -2.223 1.00 88.44 107 GLY A C 1
ATOM 824 O O . GLY A 1 107 ? -4.121 -2.282 -1.052 1.00 88.44 107 GLY A O 1
ATOM 825 N N . GLY A 1 108 ? -4.599 -2.193 -3.246 1.00 91.06 108 GLY A N 1
ATOM 826 C CA . GLY A 1 108 ? -5.977 -1.725 -3.094 1.00 91.06 108 GLY A CA 1
ATOM 827 C C . GLY A 1 108 ? -6.852 -2.698 -2.301 1.00 91.06 108 GLY A C 1
ATOM 828 O O . GLY A 1 108 ? -7.509 -2.293 -1.341 1.00 91.06 108 GLY A O 1
ATOM 829 N N . LYS A 1 109 ? -6.812 -3.997 -2.632 1.00 89.62 109 LYS A N 1
ATOM 830 C CA . LYS A 1 109 ? -7.537 -5.043 -1.882 1.00 89.62 109 LYS A CA 1
ATOM 831 C C . LYS A 1 109 ? -7.126 -5.081 -0.410 1.00 89.62 109 LYS A C 1
ATOM 833 O O . LYS A 1 109 ? -7.983 -5.169 0.469 1.00 89.62 109 LYS A O 1
ATOM 838 N N . LEU A 1 110 ? -5.827 -4.967 -0.138 1.00 89.38 110 LEU A N 1
ATOM 839 C CA . LEU A 1 110 ? -5.302 -4.937 1.224 1.00 89.38 110 LEU A CA 1
ATOM 840 C C . LEU A 1 110 ? -5.746 -3.679 1.983 1.00 89.38 110 LEU A C 1
ATOM 842 O O . LEU A 1 110 ? -6.153 -3.768 3.140 1.00 89.38 110 LEU A O 1
ATOM 846 N N . GLY A 1 111 ? -5.734 -2.522 1.318 1.00 91.56 111 GLY A N 1
ATOM 847 C CA . GLY A 1 111 ? -6.235 -1.264 1.869 1.00 91.56 111 GLY A CA 1
ATOM 848 C C . GLY A 1 111 ? -7.716 -1.334 2.249 1.00 91.56 111 GLY A C 1
ATOM 849 O O . GLY A 1 111 ? -8.086 -0.898 3.338 1.00 91.56 111 GLY A O 1
ATOM 850 N N . VAL A 1 112 ? -8.554 -1.947 1.405 1.00 92.25 112 VAL A N 1
ATOM 851 C CA . VAL A 1 112 ? -9.981 -2.165 1.703 1.00 92.25 112 VAL A CA 1
ATOM 852 C C . VAL A 1 112 ? -10.160 -3.053 2.936 1.00 92.25 112 VAL A C 1
ATOM 854 O O . VAL A 1 112 ? -10.922 -2.692 3.834 1.00 92.25 112 VAL A O 1
ATOM 857 N N . ALA A 1 113 ? -9.436 -4.173 3.022 1.00 90.12 113 ALA A N 1
ATOM 858 C CA . ALA A 1 113 ? -9.521 -5.084 4.164 1.00 90.12 113 ALA A CA 1
ATOM 859 C C . ALA A 1 113 ? -9.134 -4.395 5.486 1.00 90.12 113 ALA A C 1
ATOM 861 O O . ALA A 1 113 ? -9.821 -4.525 6.500 1.00 90.12 113 ALA A O 1
ATOM 862 N N . VAL A 1 114 ? -8.061 -3.603 5.466 1.00 92.75 114 VAL A N 1
ATOM 863 C CA . VAL A 1 114 ? -7.603 -2.831 6.629 1.00 92.75 114 VAL A CA 1
ATOM 864 C C . VAL A 1 114 ? -8.613 -1.746 7.000 1.00 92.75 114 VAL A C 1
ATOM 866 O O . VAL A 1 114 ? -8.901 -1.555 8.179 1.00 92.75 114 VAL A O 1
ATOM 869 N N . GLY A 1 115 ? -9.200 -1.067 6.011 1.00 93.75 115 GLY A N 1
ATOM 870 C CA . GLY A 1 115 ? -10.244 -0.069 6.236 1.00 93.75 115 GLY A CA 1
ATOM 871 C C . GLY A 1 115 ? -11.481 -0.654 6.922 1.00 93.75 115 GLY A C 1
ATOM 872 O O . GLY A 1 115 ? -11.965 -0.091 7.903 1.00 93.75 115 GLY A O 1
ATOM 873 N N . GLN A 1 116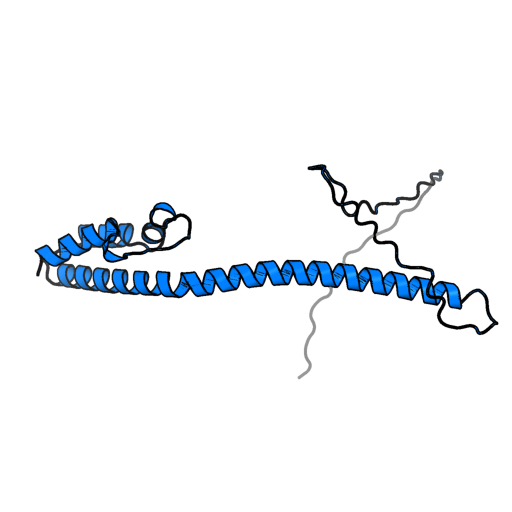 ? -11.957 -1.816 6.468 1.00 93.62 116 GLN A N 1
ATOM 874 C CA . GLN A 1 116 ? -13.076 -2.529 7.100 1.00 93.62 116 GLN A CA 1
ATOM 875 C C . GLN A 1 116 ? -12.766 -2.914 8.553 1.00 93.62 116 GLN A C 1
ATOM 877 O O . GLN A 1 116 ? -13.611 -2.763 9.441 1.00 93.62 116 GLN A O 1
ATOM 882 N N . LEU A 1 117 ? -11.537 -3.363 8.812 1.00 92.88 117 LEU A N 1
ATOM 883 C CA . LEU A 1 117 ? -11.082 -3.704 10.155 1.00 92.88 117 LEU A CA 1
ATOM 884 C C . LEU A 1 117 ? -11.032 -2.476 11.074 1.00 92.88 117 LEU A C 1
ATOM 886 O O . LEU A 1 117 ? -11.517 -2.535 12.202 1.00 92.88 117 LEU A O 1
ATOM 890 N N . LEU A 1 118 ? -10.515 -1.346 10.584 1.00 94.31 118 LEU A N 1
ATOM 891 C CA . LEU A 1 118 ? -10.481 -0.085 11.329 1.00 94.31 118 LEU A CA 1
ATOM 892 C C . LEU A 1 118 ? -11.884 0.425 11.670 1.00 94.31 118 LEU A C 1
ATOM 894 O O . LEU A 1 118 ? -12.109 0.867 12.795 1.00 94.31 118 LEU A O 1
ATOM 898 N N . ILE A 1 119 ? -12.837 0.329 10.737 1.00 94.69 119 ILE A N 1
ATOM 899 C CA . ILE A 1 119 ? -14.240 0.687 10.994 1.00 94.69 119 ILE A CA 1
ATOM 900 C C . ILE A 1 119 ? -14.825 -0.207 12.089 1.00 94.69 119 ILE A C 1
ATOM 902 O O . ILE A 1 119 ? -15.464 0.296 13.012 1.00 94.69 119 ILE A O 1
ATOM 906 N N . SER A 1 120 ? -14.569 -1.514 12.027 1.00 93.25 120 SER A N 1
ATOM 907 C CA . SER A 1 120 ? -15.051 -2.469 13.033 1.00 93.25 120 SER A CA 1
ATOM 908 C C . SER A 1 120 ? -14.494 -2.143 14.423 1.00 93.25 120 SER A C 1
ATOM 910 O O . SER A 1 120 ? -15.251 -2.038 15.384 1.00 93.25 120 SER A O 1
ATOM 912 N N . LEU A 1 121 ? -13.189 -1.865 14.519 1.00 92.81 121 LEU A N 1
ATOM 913 C CA . LEU A 1 121 ? -12.547 -1.434 15.764 1.00 92.81 121 LEU A CA 1
ATOM 914 C C . LEU A 1 121 ? -13.108 -0.103 16.274 1.00 92.81 121 LEU A C 1
ATOM 916 O O . LEU A 1 121 ? -13.338 0.050 17.473 1.00 92.81 121 LEU A O 1
ATOM 920 N N . LYS A 1 122 ? -13.375 0.854 15.376 1.00 93.56 122 LYS A N 1
ATOM 921 C CA . LYS A 1 122 ? -13.983 2.135 15.748 1.00 93.56 122 LYS A CA 1
ATOM 922 C C . LYS A 1 122 ? -15.393 1.947 16.303 1.00 93.56 122 LYS A C 1
ATOM 924 O O . LYS A 1 122 ? -15.752 2.597 17.282 1.00 93.56 122 LYS A O 1
ATOM 929 N N . MET A 1 123 ? -16.180 1.047 15.717 1.00 92.56 123 MET A N 1
ATOM 930 C CA . MET A 1 123 ? -17.518 0.716 16.211 1.00 92.56 123 MET A CA 1
ATOM 931 C C . MET A 1 123 ? -17.468 0.036 17.582 1.00 92.56 123 MET A C 1
ATOM 933 O O . MET A 1 123 ? -18.232 0.420 18.472 1.00 92.56 123 MET A O 1
ATOM 937 N N . SER A 1 124 ? -16.536 -0.895 17.804 1.00 89.44 124 SER A N 1
ATOM 938 C CA . SER A 1 124 ? -16.305 -1.491 19.130 1.00 89.44 124 SER A CA 1
ATOM 939 C C . SER A 1 124 ? -15.878 -0.447 20.166 1.00 89.44 124 SER A C 1
ATOM 941 O O . SER A 1 124 ? -16.325 -0.491 21.314 1.00 89.44 124 SER A O 1
ATOM 943 N N . GLN A 1 125 ? -15.077 0.539 19.756 1.00 92.12 125 GLN A N 1
ATOM 944 C CA . GLN A 1 125 ? -14.664 1.659 20.600 1.00 92.12 125 GLN A CA 1
ATOM 945 C C . GLN A 1 125 ? -15.848 2.562 20.985 1.00 92.12 125 GLN A C 1
ATOM 947 O O . GLN A 1 125 ? -16.009 2.900 22.154 1.00 92.12 125 GLN A O 1
ATOM 952 N N . ILE A 1 126 ? -16.711 2.922 20.028 1.00 90.56 126 ILE A N 1
ATOM 953 C CA . ILE A 1 126 ? -17.921 3.728 20.289 1.00 90.56 126 ILE A CA 1
ATOM 954 C C . ILE A 1 126 ? -18.903 2.971 21.191 1.00 90.56 126 ILE A C 1
ATOM 956 O O . ILE A 1 126 ? -19.545 3.571 22.048 1.00 90.56 126 ILE A O 1
ATOM 960 N N . SER A 1 127 ? -18.982 1.649 21.037 1.00 88.25 127 SER A N 1
ATOM 961 C CA . SER A 1 127 ? -19.823 0.779 21.868 1.00 88.25 127 SER A CA 1
ATOM 962 C C . SER A 1 127 ? -19.295 0.613 23.301 1.00 88.25 127 SER A C 1
ATOM 964 O O . SER A 1 127 ? -19.923 -0.073 24.103 1.00 88.25 127 SER A O 1
ATOM 966 N N . GLY A 1 128 ? -18.136 1.199 23.627 1.00 86.88 128 GLY A N 1
ATOM 967 C CA . GLY A 1 128 ? -17.505 1.111 24.945 1.00 86.88 128 GLY A CA 1
ATOM 968 C C . GLY A 1 128 ? -16.816 -0.225 25.237 1.00 86.88 128 GLY A C 1
ATOM 969 O O . GLY A 1 128 ? -16.381 -0.437 26.364 1.00 86.88 128 GLY A O 1
ATOM 970 N N . LYS A 1 129 ? -16.704 -1.123 24.246 1.00 83.38 129 LYS A N 1
ATOM 971 C CA . LYS A 1 129 ? -16.035 -2.429 24.393 1.00 83.38 129 LYS A CA 1
ATOM 972 C C . LYS A 1 129 ? -14.512 -2.322 24.289 1.00 83.38 129 LYS A C 1
ATOM 974 O O . LYS A 1 129 ? -13.798 -3.071 24.944 1.00 83.38 129 LYS A O 1
ATOM 979 N N . LEU A 1 130 ? -14.024 -1.375 23.487 1.00 87.62 130 LEU A N 1
ATOM 980 C CA . LEU A 1 130 ? -12.602 -1.181 23.208 1.00 87.62 130 LEU A CA 1
ATOM 981 C C . LEU A 1 130 ? -12.114 0.160 23.776 1.00 87.62 130 LEU A C 1
ATOM 983 O O . LEU A 1 130 ? -12.755 1.193 23.572 1.00 87.62 130 LEU A O 1
ATOM 987 N N . SER A 1 131 ? -10.963 0.160 24.456 1.00 89.94 131 SER A N 1
ATOM 988 C CA . SER A 1 131 ? -10.356 1.394 24.975 1.00 89.94 131 SER A CA 1
ATOM 989 C C . SER A 1 131 ? -9.879 2.304 23.837 1.00 89.94 131 SER A C 1
ATOM 991 O O . SER A 1 131 ? -9.408 1.833 22.799 1.00 89.94 131 SER A O 1
ATOM 993 N N . GLN A 1 132 ? -9.928 3.621 24.060 1.00 91.38 132 GLN A N 1
ATOM 994 C CA . GLN A 1 132 ? -9.349 4.616 23.150 1.00 91.38 132 GLN A CA 1
ATOM 995 C C . GLN A 1 132 ? -7.866 4.318 22.864 1.00 91.38 132 GLN A C 1
ATOM 997 O O . GLN A 1 132 ? -7.437 4.384 21.716 1.00 91.38 132 GLN A O 1
ATOM 1002 N N . GLU A 1 133 ? -7.102 3.901 23.876 1.00 92.94 133 GLU A N 1
ATOM 1003 C CA . GLU A 1 133 ? -5.674 3.594 23.726 1.00 92.94 133 GLU A CA 1
ATOM 1004 C C . GLU A 1 133 ? -5.422 2.394 22.800 1.00 92.94 133 GLU A C 1
ATOM 1006 O O . GLU A 1 133 ? -4.476 2.391 22.011 1.00 92.94 133 GLU A O 1
ATOM 1011 N N . GLN A 1 134 ? -6.285 1.375 22.866 1.00 91.25 134 GLN A N 1
ATOM 1012 C CA . GLN A 1 134 ? -6.191 0.200 21.996 1.00 91.25 134 GLN A CA 1
ATOM 1013 C C . GLN A 1 134 ? -6.496 0.564 20.545 1.00 91.25 134 GLN A C 1
ATOM 1015 O O . GLN A 1 134 ? -5.823 0.079 19.635 1.00 91.25 134 GLN A O 1
ATOM 1020 N N . TYR A 1 135 ? -7.464 1.452 20.327 1.00 93.00 135 TYR A N 1
ATOM 1021 C CA . TYR A 1 135 ? -7.762 1.976 19.000 1.00 93.00 135 TYR A CA 1
ATOM 1022 C C . TYR A 1 135 ? -6.593 2.800 18.433 1.00 93.00 135 TYR A C 1
ATOM 1024 O O . TYR A 1 135 ? -6.208 2.622 17.276 1.00 93.00 135 TYR A O 1
ATOM 1032 N N . ASP A 1 136 ? -5.960 3.640 19.254 1.00 94.50 136 ASP A N 1
ATOM 1033 C CA . ASP A 1 136 ? -4.804 4.439 18.836 1.00 94.50 136 ASP A CA 1
ATOM 1034 C C . ASP A 1 136 ? -3.579 3.561 18.513 1.00 94.50 136 ASP A C 1
ATOM 1036 O O . ASP A 1 136 ? -2.821 3.850 17.581 1.00 94.50 136 ASP A O 1
ATOM 1040 N N . LEU A 1 137 ? -3.392 2.456 19.242 1.00 94.44 137 LEU A N 1
ATOM 1041 C CA . LEU A 1 137 ? -2.405 1.423 18.909 1.00 94.44 137 LEU A CA 1
ATOM 1042 C C . LEU A 1 137 ? -2.731 0.743 17.578 1.00 94.44 137 LEU A C 1
ATOM 1044 O O . LEU A 1 137 ? -1.838 0.594 16.740 1.00 94.44 137 LEU A O 1
ATOM 1048 N N . ALA A 1 138 ? -3.996 0.386 17.351 1.00 93.44 138 ALA A N 1
ATOM 1049 C CA . ALA A 1 138 ? -4.428 -0.218 16.098 1.00 93.44 138 ALA A CA 1
ATOM 1050 C C . ALA A 1 138 ? -4.158 0.702 14.903 1.00 93.44 138 ALA A C 1
ATOM 1052 O O . ALA A 1 138 ? -3.639 0.235 13.896 1.00 93.44 138 ALA A O 1
ATOM 1053 N N . LEU A 1 139 ? -4.406 2.011 15.019 1.00 93.88 139 LEU A N 1
ATOM 1054 C CA . LEU A 1 139 ? -4.093 2.981 13.961 1.00 93.88 139 LEU A CA 1
ATOM 1055 C C . LEU A 1 139 ? -2.597 3.049 13.628 1.00 93.88 139 LEU A C 1
ATOM 1057 O O . LEU A 1 139 ? -2.222 3.187 12.461 1.00 93.88 139 LEU A O 1
ATOM 1061 N N . LYS A 1 140 ? -1.731 2.954 14.642 1.00 94.56 140 LYS A N 1
ATOM 1062 C CA . LYS A 1 140 ? -0.275 2.940 14.443 1.00 94.56 140 LYS A CA 1
ATOM 1063 C C . LYS A 1 140 ? 0.175 1.644 13.771 1.00 94.56 140 LYS A C 1
ATOM 1065 O O . LYS A 1 140 ? 0.968 1.682 12.832 1.00 94.56 140 LYS A O 1
ATOM 1070 N N . GLU A 1 141 ? -0.329 0.501 14.225 1.00 93.25 141 GLU A N 1
ATOM 1071 C CA . GLU A 1 141 ? 0.056 -0.811 13.695 1.00 93.25 141 GLU A CA 1
ATOM 1072 C C . GLU A 1 141 ? -0.516 -1.078 12.296 1.00 93.25 141 GLU A C 1
ATOM 1074 O O . GLU A 1 141 ? 0.214 -1.540 11.420 1.00 93.25 141 GLU A O 1
ATOM 1079 N N . LEU A 1 142 ? -1.781 -0.725 12.056 1.00 92.75 142 LEU A N 1
ATOM 1080 C CA . LEU A 1 142 ? -2.475 -0.860 10.770 1.00 92.75 142 LEU A CA 1
ATOM 1081 C C . LEU A 1 142 ? -2.163 0.287 9.797 1.00 92.75 142 LEU A C 1
ATOM 1083 O O . LEU A 1 142 ? -2.860 0.484 8.802 1.00 92.75 142 LEU A O 1
ATOM 1087 N N . ASN A 1 143 ? -1.103 1.053 10.051 1.00 93.12 143 ASN A N 1
ATOM 1088 C CA . ASN A 1 143 ? -0.634 2.029 9.086 1.00 93.12 143 ASN A CA 1
ATOM 1089 C C . ASN A 1 143 ? -0.161 1.324 7.808 1.00 93.12 143 ASN A C 1
ATOM 1091 O O . ASN A 1 143 ? 0.560 0.325 7.860 1.00 93.12 143 ASN A O 1
ATOM 1095 N N . ILE A 1 144 ? -0.497 1.892 6.651 1.00 90.00 144 ILE A N 1
ATOM 1096 C CA . ILE A 1 144 ? -0.146 1.323 5.347 1.00 90.00 144 ILE A CA 1
ATOM 1097 C C . ILE A 1 144 ? 1.363 1.065 5.194 1.00 90.00 144 ILE A C 1
ATOM 1099 O O . ILE A 1 144 ? 1.759 0.060 4.610 1.00 90.00 144 ILE A O 1
ATOM 1103 N N . ARG A 1 145 ? 2.214 1.904 5.805 1.00 90.25 145 ARG A N 1
ATOM 1104 C CA . ARG A 1 145 ? 3.679 1.739 5.809 1.00 90.25 145 ARG A CA 1
ATOM 1105 C C . ARG A 1 145 ? 4.137 0.490 6.556 1.00 90.25 145 ARG A C 1
ATOM 1107 O O . ARG A 1 145 ? 5.193 -0.053 6.250 1.00 90.25 145 ARG A O 1
ATOM 1114 N N . ASN A 1 146 ? 3.368 0.060 7.550 1.00 90.94 146 ASN A N 1
ATOM 1115 C CA . ASN A 1 146 ? 3.668 -1.119 8.352 1.00 90.94 146 ASN A CA 1
ATOM 1116 C C . ASN A 1 146 ? 3.146 -2.394 7.707 1.00 90.94 146 ASN A C 1
ATOM 1118 O O . ASN A 1 146 ? 3.755 -3.442 7.881 1.00 90.94 146 ASN A O 1
ATOM 1122 N N . ILE A 1 147 ? 2.062 -2.298 6.944 1.00 89.38 147 ILE A N 1
ATOM 1123 C CA . ILE A 1 147 ? 1.432 -3.437 6.279 1.00 89.38 147 ILE A CA 1
ATOM 1124 C C . ILE A 1 147 ? 2.122 -3.753 4.945 1.00 89.38 147 ILE A C 1
ATOM 1126 O O . ILE A 1 147 ? 2.379 -4.911 4.639 1.00 89.38 147 ILE A O 1
ATOM 1130 N N . LEU A 1 148 ? 2.497 -2.733 4.167 1.00 88.38 148 LEU A N 1
ATOM 1131 C CA . LEU A 1 148 ? 3.162 -2.900 2.867 1.00 88.38 148 LEU A CA 1
ATOM 1132 C C . LEU A 1 148 ? 4.692 -3.023 2.978 1.00 88.38 148 LEU A C 1
ATOM 1134 O O . LEU A 1 148 ? 5.427 -2.649 2.067 1.00 88.38 148 LEU A O 1
ATOM 1138 N N . GLN A 1 149 ? 5.210 -3.544 4.091 1.00 88.62 149 GLN A N 1
ATOM 1139 C CA . GLN A 1 149 ? 6.650 -3.766 4.226 1.00 88.62 149 GLN A CA 1
ATOM 1140 C C . GLN A 1 149 ? 7.096 -4.939 3.354 1.00 88.62 149 GLN A C 1
ATOM 1142 O O . GLN A 1 149 ? 6.497 -6.010 3.414 1.00 88.62 149 GLN A O 1
ATOM 1147 N N . LYS A 1 150 ? 8.222 -4.779 2.643 1.00 87.25 150 LYS A N 1
ATOM 1148 C CA . LYS A 1 150 ? 8.817 -5.801 1.756 1.00 87.25 150 LYS A CA 1
ATOM 1149 C C . LYS A 1 150 ? 8.933 -7.193 2.396 1.00 87.25 150 LYS A C 1
ATOM 1151 O O . LYS A 1 150 ? 8.828 -8.189 1.702 1.00 87.25 150 LYS A O 1
ATOM 1156 N N . LYS A 1 151 ? 9.096 -7.271 3.722 1.00 87.19 151 LYS A N 1
ATOM 1157 C CA . LYS A 1 151 ? 9.194 -8.531 4.483 1.00 87.19 151 LYS A CA 1
ATOM 1158 C C . LYS A 1 151 ? 7.946 -9.425 4.420 1.00 87.19 151 LYS A C 1
ATOM 1160 O O . LYS A 1 151 ? 8.041 -10.600 4.748 1.00 87.19 151 LYS A O 1
ATOM 1165 N N . TYR A 1 152 ? 6.790 -8.867 4.066 1.00 84.81 152 TYR A N 1
ATOM 1166 C CA . TYR A 1 152 ? 5.539 -9.616 3.915 1.00 84.81 152 TYR A CA 1
ATOM 1167 C C . TYR A 1 152 ? 5.265 -10.042 2.470 1.00 84.81 152 TYR A C 1
ATOM 1169 O O . TYR A 1 152 ? 4.271 -10.717 2.214 1.00 84.81 152 TYR A O 1
ATOM 1177 N N . PHE A 1 153 ? 6.141 -9.654 1.545 1.00 85.31 153 PHE A N 1
ATOM 1178 C CA . PHE A 1 153 ? 6.081 -10.032 0.144 1.00 85.31 153 PHE A CA 1
ATOM 1179 C C . PHE A 1 153 ? 7.103 -11.132 -0.136 1.00 85.31 153 PHE A C 1
ATOM 1181 O O . PHE A 1 153 ? 8.169 -11.177 0.482 1.00 85.31 153 PHE A O 1
ATOM 1188 N N . ASP A 1 154 ? 6.779 -12.024 -1.068 1.00 85.38 154 ASP A N 1
ATOM 1189 C CA . ASP A 1 154 ? 7.751 -12.993 -1.567 1.00 85.38 154 ASP A CA 1
ATOM 1190 C C . ASP A 1 154 ? 8.771 -12.338 -2.522 1.00 85.38 154 ASP A C 1
ATOM 1192 O O . ASP A 1 154 ? 8.710 -11.143 -2.824 1.00 85.38 154 ASP A O 1
ATOM 1196 N N . ASN A 1 155 ? 9.741 -13.122 -3.002 1.00 83.75 155 ASN A N 1
ATOM 1197 C CA . ASN A 1 155 ? 10.761 -12.639 -3.943 1.00 83.75 155 ASN A CA 1
ATOM 1198 C C . ASN A 1 155 ? 10.168 -12.104 -5.258 1.00 83.75 155 ASN A C 1
ATOM 1200 O O . ASN A 1 155 ? 10.845 -11.364 -5.966 1.00 83.75 155 ASN A O 1
ATOM 1204 N N . SER A 1 156 ? 8.923 -12.462 -5.569 1.00 80.25 156 SER A N 1
ATOM 1205 C CA . SER A 1 156 ? 8.185 -12.012 -6.746 1.00 80.25 156 SER A CA 1
ATOM 1206 C C . SER A 1 156 ? 7.216 -10.867 -6.427 1.00 80.25 156 SER A C 1
ATOM 1208 O O . SER A 1 156 ? 6.370 -10.559 -7.254 1.00 80.25 156 SER A O 1
ATOM 1210 N N . LEU A 1 157 ? 7.320 -10.248 -5.243 1.00 76.06 157 LEU A N 1
ATOM 1211 C CA . LEU A 1 157 ? 6.451 -9.165 -4.771 1.00 76.06 157 LEU A CA 1
ATOM 1212 C C . LEU A 1 157 ? 4.958 -9.535 -4.695 1.00 76.06 157 LEU A C 1
ATOM 1214 O O . LEU A 1 157 ? 4.090 -8.665 -4.735 1.00 76.06 157 LEU A O 1
ATOM 1218 N N . ASN A 1 158 ? 4.646 -10.818 -4.506 1.00 79.25 158 ASN A N 1
ATOM 1219 C CA . ASN A 1 158 ? 3.277 -11.302 -4.377 1.00 79.25 158 ASN A CA 1
ATOM 1220 C C . ASN A 1 158 ? 2.869 -11.513 -2.914 1.00 79.25 158 ASN A C 1
ATOM 1222 O O . ASN A 1 158 ? 3.651 -11.963 -2.073 1.00 79.25 158 ASN A O 1
ATOM 1226 N N . ILE A 1 159 ? 1.587 -11.250 -2.631 1.00 75.88 159 ILE A N 1
ATOM 1227 C CA . ILE A 1 159 ? 0.910 -11.631 -1.385 1.00 75.88 159 ILE A CA 1
ATOM 1228 C C . ILE A 1 159 ? -0.128 -12.694 -1.743 1.00 75.88 159 ILE A C 1
ATOM 1230 O O . ILE A 1 159 ? -1.183 -12.381 -2.289 1.00 75.88 159 ILE A O 1
ATOM 1234 N N . LYS A 1 160 ? 0.162 -13.964 -1.446 1.00 68.62 160 LYS A N 1
ATOM 1235 C CA . LYS A 1 160 ? -0.741 -15.079 -1.791 1.00 68.62 160 LYS A CA 1
ATOM 1236 C C . LYS A 1 160 ? -2.002 -15.126 -0.927 1.00 68.62 160 LYS A C 1
ATOM 1238 O O . LYS A 1 160 ? -3.005 -15.685 -1.353 1.00 68.62 160 LYS A O 1
ATOM 1243 N N . ASP A 1 161 ? -1.947 -14.584 0.289 1.00 73.81 161 ASP A N 1
ATOM 1244 C CA . ASP A 1 161 ? -3.040 -14.689 1.254 1.00 73.81 161 ASP A CA 1
ATOM 1245 C C . ASP A 1 161 ? -3.026 -13.501 2.229 1.00 73.81 161 ASP A C 1
ATOM 1247 O O . ASP A 1 161 ? -2.255 -13.470 3.191 1.00 73.81 161 ASP A O 1
ATOM 1251 N N . TYR A 1 162 ? -3.866 -12.496 1.964 1.00 71.56 162 TYR A N 1
ATOM 1252 C CA . TYR A 1 162 ? -3.983 -11.289 2.794 1.00 71.56 162 TYR A CA 1
ATOM 1253 C C . TYR A 1 162 ? -4.380 -11.616 4.242 1.00 71.56 162 TYR A C 1
ATOM 1255 O O . TYR A 1 162 ? -4.001 -10.907 5.175 1.00 71.56 162 TYR A O 1
ATOM 1263 N N . SER A 1 163 ? -5.104 -12.721 4.440 1.00 66.94 163 SER A N 1
ATOM 1264 C CA . SER A 1 163 ? -5.604 -13.170 5.741 1.00 66.94 163 SER A CA 1
ATOM 1265 C C . SER A 1 163 ? -4.503 -13.684 6.671 1.00 66.94 163 SER A C 1
ATOM 1267 O O . SER A 1 163 ? -4.708 -13.739 7.884 1.00 66.94 163 SER A O 1
ATOM 1269 N N . LYS A 1 164 ? -3.323 -14.021 6.130 1.00 77.69 164 LYS A N 1
ATOM 1270 C CA . LYS A 1 164 ? -2.153 -14.471 6.905 1.00 77.69 164 LYS A CA 1
ATOM 1271 C C . LYS A 1 164 ? -1.265 -13.330 7.396 1.00 77.69 164 LYS A C 1
ATOM 1273 O O . LYS A 1 164 ? -0.263 -13.589 8.062 1.00 77.69 164 LYS A O 1
ATOM 1278 N N . HIS A 1 165 ? -1.584 -12.079 7.067 1.00 85.00 165 HIS A N 1
ATOM 1279 C CA . HIS A 1 165 ? -0.774 -10.952 7.509 1.00 85.00 165 HIS A CA 1
ATOM 1280 C C . HIS A 1 165 ? -0.840 -10.819 9.043 1.00 85.00 165 HIS A C 1
ATOM 1282 O O . HIS A 1 165 ? -1.919 -10.563 9.579 1.00 85.00 165 HIS A O 1
ATOM 1288 N N . PRO A 1 166 ? 0.289 -10.908 9.773 1.00 87.62 166 PRO A N 1
ATOM 1289 C CA . PRO A 1 166 ? 0.285 -11.106 11.225 1.00 87.62 166 PRO A CA 1
ATOM 1290 C C . PRO A 1 166 ? -0.396 -9.966 11.987 1.00 87.62 166 PRO A C 1
ATOM 1292 O O . PRO A 1 166 ? -1.125 -10.204 12.948 1.00 87.62 166 PRO A O 1
ATOM 1295 N N . VAL A 1 167 ? -0.210 -8.722 11.532 1.00 90.44 167 VAL A N 1
ATOM 1296 C CA . VAL A 1 167 ? -0.863 -7.551 12.137 1.00 90.44 167 VAL A CA 1
ATOM 1297 C C . VAL A 1 167 ? -2.374 -7.593 11.909 1.00 90.44 167 VAL A C 1
ATOM 1299 O O . VAL A 1 167 ? -3.140 -7.285 12.812 1.00 90.44 167 VAL A O 1
ATOM 1302 N N . ILE A 1 168 ? -2.816 -8.016 10.722 1.00 90.56 168 ILE A N 1
ATOM 1303 C CA . ILE A 1 168 ? -4.244 -8.064 10.397 1.00 90.56 168 ILE A CA 1
ATOM 1304 C C . ILE A 1 168 ? -4.889 -9.194 11.194 1.00 90.56 168 ILE A C 1
ATOM 1306 O O . ILE A 1 168 ? -5.880 -8.954 11.870 1.00 90.56 168 ILE A O 1
ATOM 1310 N N . SER A 1 169 ? -4.289 -10.388 11.214 1.00 90.06 169 SER A N 1
ATOM 1311 C CA . SER A 1 169 ? -4.797 -11.529 11.984 1.00 90.06 169 SER A CA 1
ATOM 1312 C C . SER A 1 169 ? -4.902 -11.218 13.482 1.00 90.06 169 SER A C 1
ATOM 1314 O O . SER A 1 169 ? -5.898 -11.577 14.105 1.00 90.06 169 SER A O 1
ATOM 1316 N N . LYS A 1 170 ? -3.922 -10.498 14.054 1.00 92.25 170 LYS A N 1
ATOM 1317 C CA . LYS A 1 170 ? -3.964 -10.030 15.449 1.00 92.25 170 LYS A CA 1
ATOM 1318 C C . LYS A 1 170 ? -5.227 -9.210 15.724 1.00 92.25 170 LYS A C 1
ATOM 1320 O O . LYS A 1 170 ? -5.975 -9.528 16.643 1.00 92.25 170 LYS A O 1
ATOM 1325 N N . TRP A 1 171 ? -5.469 -8.165 14.934 1.00 91.75 171 TRP A N 1
ATOM 1326 C CA . TRP A 1 171 ? -6.589 -7.245 15.155 1.00 91.75 171 TRP A CA 1
ATOM 1327 C C . TRP A 1 171 ? -7.942 -7.836 14.747 1.00 91.75 171 TRP A C 1
ATOM 1329 O O . TRP A 1 171 ? -8.946 -7.541 15.387 1.00 91.75 171 TRP A O 1
ATOM 1339 N N . VAL A 1 172 ? -7.971 -8.730 13.756 1.00 91.44 172 VAL A N 1
ATOM 1340 C CA . VAL A 1 172 ? -9.155 -9.545 13.443 1.00 91.44 172 VAL A CA 1
ATOM 1341 C C . VAL A 1 172 ? -9.535 -10.414 14.640 1.00 91.44 172 VAL A C 1
ATOM 1343 O O . VAL A 1 172 ? -10.710 -10.483 14.976 1.00 91.44 172 VAL A O 1
ATOM 1346 N N . GLY A 1 173 ? -8.560 -11.022 15.325 1.00 89.69 173 GLY A N 1
ATOM 1347 C CA . GLY A 1 173 ? -8.809 -11.789 16.547 1.00 89.69 173 GLY A CA 1
ATOM 1348 C C . GLY A 1 173 ? -9.414 -10.948 17.674 1.00 89.69 173 GLY A C 1
ATOM 1349 O O . GLY A 1 173 ? -10.311 -11.416 18.365 1.00 89.69 173 GLY A O 1
ATOM 1350 N N . VAL A 1 174 ? -8.977 -9.693 17.827 1.00 88.88 174 VAL A N 1
ATOM 1351 C CA . VAL A 1 174 ? -9.565 -8.759 18.805 1.00 88.88 174 VAL A CA 1
ATOM 1352 C C . VAL A 1 174 ? -11.033 -8.487 18.475 1.00 88.88 174 VAL A C 1
ATOM 1354 O O . VAL A 1 174 ? -11.886 -8.673 19.330 1.00 88.88 174 VAL A O 1
ATOM 1357 N N . VAL A 1 175 ? -11.343 -8.145 17.220 1.00 88.44 175 VAL A N 1
ATOM 1358 C CA . VAL A 1 175 ? -12.729 -7.888 16.790 1.00 88.44 175 VAL A CA 1
ATOM 1359 C C . VAL A 1 175 ? -13.610 -9.136 16.910 1.00 88.44 175 VAL A C 1
ATOM 1361 O O . VAL A 1 175 ? -14.763 -9.031 17.312 1.00 88.44 175 VAL A O 1
ATOM 1364 N N . ALA A 1 176 ? -13.081 -10.316 16.579 1.00 85.44 176 ALA A N 1
ATOM 1365 C CA . ALA A 1 176 ? -13.826 -11.572 16.639 1.00 85.44 176 ALA A CA 1
ATOM 1366 C C . ALA A 1 176 ? -14.165 -12.009 18.072 1.00 85.44 176 ALA A C 1
ATOM 1368 O O . ALA A 1 176 ? -15.184 -12.657 18.270 1.00 85.44 176 ALA A O 1
ATOM 1369 N N . ASN A 1 177 ? -13.342 -11.651 19.061 1.00 78.81 177 ASN A N 1
ATOM 1370 C CA . ASN A 1 177 ? -13.636 -11.914 20.473 1.00 78.81 177 ASN A CA 1
ATOM 1371 C C . ASN A 1 177 ? -14.695 -10.954 21.053 1.00 78.81 177 ASN A C 1
ATOM 1373 O O . ASN A 1 177 ? -15.229 -11.225 22.128 1.00 78.81 177 ASN A O 1
ATOM 1377 N N . ASP A 1 178 ? -14.991 -9.850 20.358 1.00 62.38 178 ASP A N 1
ATOM 1378 C CA . ASP A 1 178 ? -15.920 -8.806 20.805 1.00 62.38 178 ASP A CA 1
ATOM 1379 C C . ASP A 1 178 ? -17.339 -8.931 20.201 1.00 62.38 178 ASP A C 1
ATOM 1381 O O . ASP A 1 178 ? -18.257 -8.237 20.670 1.00 62.38 178 ASP A O 1
ATOM 1385 N N . LEU A 1 179 ? -17.517 -9.760 19.160 1.00 55.41 179 LEU A N 1
ATOM 1386 C CA . LEU A 1 179 ? -18.793 -10.081 18.491 1.00 55.41 179 LEU A CA 1
ATOM 1387 C C . LEU A 1 179 ? -19.503 -11.255 19.174 1.00 55.41 179 LEU A C 1
ATOM 1389 O O . LEU A 1 179 ? -20.717 -11.094 19.438 1.00 55.41 179 LEU A O 1
#

Sequence (179 aa):
MGCVEPDCMSGDCQSEAGKSRSSGLDDSDSDDIWLSSDNEQNNEFNFHPNTDEFYGSAEQNHENTTEMSLNLIALQRRHAKQGYLDGLSQAKETGLQDGFDEGYPIGGKLGVAVGQLLISLKMSQISGKLSQEQYDLALKELNIRNILQKKYFDNSLNIKDYSKHPVISKWVGVVANDL

Foldseek 3Di:
DDDDDDDDDDDDDDDDDDDDDDDDDDDPPPPPPDDDDDDDDDDPPPPDPPPPPPPDDDDDDDPVVVVVVVVVVVVVVVVVVVVVVVVVVVVVVVVVVVVCVVVVVVLVVLVVLLVVLLVLQVVCVVVVNDPPVVSVVLCVCSPSCNQQDCVCADPVRDNPDSCPRPSSVVSVVVSVVSD

Secondary structure (DSSP, 8-state):
-PPPP----------------------------S----------------TT---------TTHHHHHHHHHHHHHHHHHHHHHHHHHHHHHHHHHHHHHHHHHHHHHHHHHHHHHHHHHHHHHHHTTSS-HHHHHHHHHHT-HHHHS-GGGS-TTS--S-GGG-HHHHHHHHHHHHH-

Organism: Ambrosiozyma monospora (NCBI:txid43982)

pLDDT: mean 71.6, std 22.02, range [29.27, 94.69]

InterPro domains:
  IPR019191 Essential protein Yae1, N-terminal [PF09811] (83-118)

Radius of gyration: 34.67 Å; chains: 1; bounding box: 72×67×87 Å